Protein AF-A0A838MY65-F1 (afdb_monomer_lite)

Sequence (93 aa):
MSLSITNDHKYRERECLHRQMGAEGFFYHGTAYIQSLQRLKSAAALEFSTRVTAFFWSDAPQIAVWLCHDCASELRLLHAESVSGQLATASAS

Secondary structure (DSSP, 8-state):
---------PPEEEEBGGGGGT--EEEEEHHHHHHHHTTS-HHHHHHHHTTB----GGGGGGEEEEEEHHHHHHTTGGGS---TTS-SS----

Structure (mmCIF, N/CA/C/O backbone):
data_AF-A0A838MY65-F1
#
_entry.id   AF-A0A838MY65-F1
#
loop_
_atom_site.group_PDB
_atom_site.id
_atom_site.type_symbol
_atom_site.label_atom_id
_atom_site.label_alt_id
_atom_site.label_comp_id
_atom_site.label_asym_id
_atom_site.label_entity_id
_atom_site.label_seq_id
_atom_site.pdbx_PDB_ins_code
_atom_site.Cartn_x
_atom_site.Cartn_y
_atom_site.Cartn_z
_atom_site.occupancy
_atom_site.B_iso_or_equiv
_atom_site.auth_seq_id
_atom_site.auth_comp_id
_atom_site.auth_asym_id
_atom_site.auth_atom_id
_atom_site.pdbx_PDB_model_num
ATOM 1 N N . MET A 1 1 ? 38.050 13.382 4.896 1.00 35.66 1 MET A N 1
ATOM 2 C CA . MET A 1 1 ? 37.566 12.638 3.715 1.00 35.66 1 MET A CA 1
ATOM 3 C C . MET A 1 1 ? 36.216 12.053 4.078 1.00 35.66 1 MET A C 1
ATOM 5 O O . MET A 1 1 ? 36.163 11.114 4.858 1.00 35.66 1 MET A O 1
ATOM 9 N N . SER A 1 2 ? 35.137 12.683 3.625 1.00 38.62 2 SER A N 1
ATOM 10 C CA . SER A 1 2 ? 33.771 12.243 3.913 1.00 38.62 2 SER A CA 1
ATOM 11 C C . SER A 1 2 ? 33.389 11.171 2.896 1.00 38.62 2 SER A C 1
ATOM 13 O O . SER A 1 2 ? 33.356 11.460 1.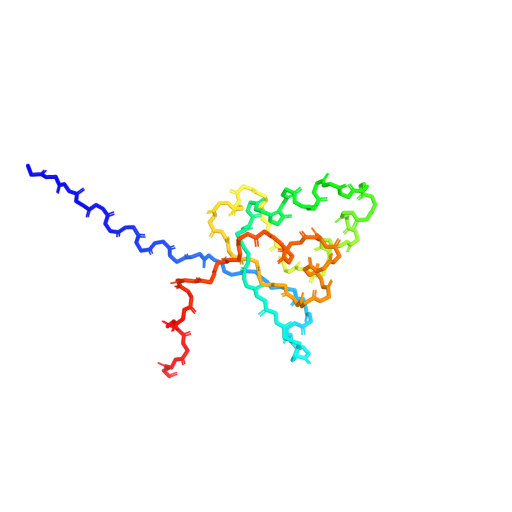703 1.00 38.62 2 SER A O 1
ATOM 15 N N . LEU A 1 3 ? 33.155 9.937 3.347 1.00 42.78 3 LEU A N 1
ATOM 16 C CA . LEU A 1 3 ? 32.585 8.886 2.507 1.00 42.78 3 LEU A CA 1
ATOM 17 C C . LEU A 1 3 ? 31.125 9.239 2.215 1.00 42.78 3 LEU A C 1
ATOM 19 O O . LEU A 1 3 ? 30.256 9.108 3.074 1.00 42.78 3 LEU A O 1
ATOM 23 N N . SER A 1 4 ? 30.861 9.701 0.999 1.00 45.50 4 SER A N 1
ATOM 24 C CA . SER A 1 4 ? 29.514 9.767 0.449 1.00 45.50 4 SER A CA 1
ATOM 25 C C . SER A 1 4 ? 29.058 8.335 0.174 1.00 45.50 4 SER A C 1
ATOM 27 O O . SER A 1 4 ? 29.391 7.765 -0.861 1.00 45.50 4 SER A O 1
ATOM 29 N N . ILE A 1 5 ? 28.341 7.721 1.118 1.00 53.62 5 ILE A N 1
ATOM 30 C CA . ILE A 1 5 ? 27.616 6.475 0.852 1.00 53.62 5 ILE A CA 1
ATOM 31 C C . ILE A 1 5 ? 26.505 6.830 -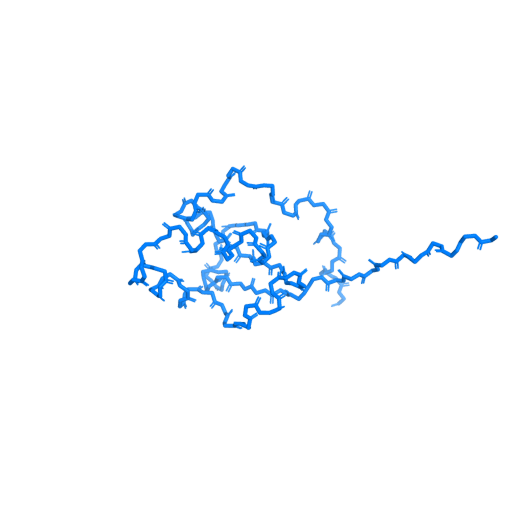0.140 1.00 53.62 5 ILE A C 1
ATOM 33 O O . ILE A 1 5 ? 25.453 7.339 0.244 1.00 53.62 5 ILE A O 1
ATOM 37 N N . THR A 1 6 ? 26.751 6.621 -1.432 1.00 47.28 6 THR A N 1
ATOM 38 C CA . THR A 1 6 ? 25.710 6.683 -2.460 1.00 47.28 6 THR A CA 1
ATOM 39 C C . THR A 1 6 ? 24.856 5.431 -2.302 1.00 47.28 6 THR A C 1
ATOM 41 O O . THR A 1 6 ? 25.163 4.362 -2.822 1.00 47.28 6 THR A O 1
ATOM 44 N N . ASN A 1 7 ? 23.833 5.548 -1.463 1.00 48.44 7 ASN A N 1
ATOM 45 C CA . ASN A 1 7 ? 22.938 4.469 -1.088 1.00 48.44 7 ASN A CA 1
ATOM 46 C C . ASN A 1 7 ? 21.975 4.164 -2.255 1.00 48.44 7 ASN A C 1
ATOM 48 O O . ASN A 1 7 ? 20.840 4.635 -2.246 1.00 48.44 7 ASN A O 1
ATOM 52 N N . ASP A 1 8 ? 22.420 3.405 -3.266 1.00 52.53 8 ASP A N 1
ATOM 53 C CA . ASP A 1 8 ? 21.589 2.881 -4.375 1.00 52.53 8 ASP A CA 1
ATOM 54 C C . ASP A 1 8 ? 20.634 1.776 -3.874 1.00 52.53 8 ASP A C 1
ATOM 56 O O . ASP A 1 8 ? 20.606 0.648 -4.360 1.00 52.53 8 ASP A O 1
ATOM 60 N N . HIS A 1 9 ? 19.875 2.057 -2.815 1.00 57.56 9 HIS A N 1
ATOM 61 C CA . HIS A 1 9 ? 18.895 1.117 -2.289 1.00 57.56 9 HIS A CA 1
ATOM 62 C C . HIS A 1 9 ? 17.677 1.120 -3.206 1.00 57.56 9 HIS A C 1
ATOM 64 O O . HIS A 1 9 ? 16.721 1.867 -3.000 1.00 57.56 9 HIS A O 1
ATOM 70 N N . LYS A 1 10 ? 17.709 0.264 -4.229 1.00 77.75 10 LYS A N 1
ATOM 71 C CA . LYS A 1 10 ? 16.523 -0.052 -5.024 1.00 77.75 10 LYS A CA 1
ATOM 72 C C . LYS A 1 10 ? 15.471 -0.668 -4.103 1.00 77.75 10 LYS A C 1
ATOM 74 O O . LYS A 1 10 ? 15.699 -1.711 -3.489 1.00 77.75 10 LYS A O 1
ATOM 79 N N . TYR A 1 11 ? 14.328 -0.003 -3.983 1.00 85.81 11 TYR A N 1
ATOM 80 C CA . TYR A 1 11 ? 13.185 -0.522 -3.241 1.00 85.81 11 TYR A CA 1
ATOM 81 C C . TYR A 1 11 ? 12.727 -1.855 -3.845 1.00 85.81 11 TYR A C 1
ATOM 83 O O . TYR A 1 11 ? 12.624 -1.991 -5.062 1.00 85.81 11 TYR A O 1
ATOM 91 N N . ARG A 1 12 ? 12.414 -2.843 -3.001 1.00 92.56 12 ARG A N 1
ATOM 92 C CA . ARG A 1 12 ? 11.756 -4.075 -3.461 1.00 92.56 12 ARG A CA 1
ATOM 93 C C . ARG A 1 12 ? 10.303 -3.755 -3.813 1.00 92.56 12 ARG A C 1
ATOM 95 O O . ARG A 1 12 ? 9.577 -3.206 -2.991 1.00 92.56 12 ARG A O 1
ATOM 102 N N . GLU A 1 13 ? 9.857 -4.117 -5.005 1.00 94.00 13 GLU A N 1
ATOM 103 C CA . GLU A 1 13 ? 8.497 -3.797 -5.445 1.00 94.00 13 GLU A CA 1
ATOM 104 C C . GLU A 1 13 ? 7.459 -4.781 -4.902 1.00 94.00 13 GLU A C 1
ATOM 106 O O . GLU A 1 13 ? 7.677 -5.994 -4.840 1.00 94.00 13 GLU A O 1
ATOM 111 N N . ARG A 1 14 ? 6.299 -4.253 -4.529 1.00 96.38 14 ARG A N 1
ATOM 112 C CA . ARG A 1 14 ? 5.055 -4.992 -4.314 1.00 96.38 14 ARG A CA 1
ATOM 113 C C . ARG A 1 14 ? 3.974 -4.312 -5.121 1.00 96.38 14 ARG A C 1
ATOM 115 O O . ARG A 1 14 ? 4.017 -3.105 -5.307 1.00 96.38 14 ARG A O 1
ATOM 122 N N . GLU A 1 15 ? 3.010 -5.072 -5.604 1.00 96.62 15 GLU A N 1
ATOM 123 C CA . GLU A 1 15 ? 2.022 -4.552 -6.539 1.00 96.62 15 GLU A CA 1
ATOM 124 C C . GLU A 1 15 ? 0.624 -4.981 -6.148 1.00 96.62 15 GLU A C 1
ATOM 126 O O . GLU A 1 15 ? 0.420 -6.075 -5.614 1.00 96.62 15 GLU A O 1
ATOM 131 N N . CYS A 1 16 ? -0.340 -4.100 -6.405 1.00 96.56 16 CYS A N 1
ATOM 132 C CA . CYS A 1 16 ? -1.723 -4.513 -6.406 1.00 96.56 16 CYS A CA 1
ATOM 133 C C . CYS A 1 16 ? -2.006 -5.432 -7.602 1.00 96.56 16 CYS A C 1
ATOM 135 O O . CYS A 1 16 ? -1.473 -5.235 -8.697 1.00 96.56 16 CYS A O 1
ATOM 137 N N . LEU A 1 17 ? -2.873 -6.422 -7.396 1.00 96.06 17 LEU A N 1
ATOM 138 C CA . LEU A 1 17 ? -3.175 -7.463 -8.383 1.00 96.06 17 LEU A CA 1
ATOM 139 C C . LEU A 1 17 ? -3.756 -6.889 -9.689 1.00 96.06 17 LEU A C 1
ATOM 141 O O . LEU A 1 17 ? -3.561 -7.462 -10.758 1.00 96.06 17 LEU A O 1
ATOM 145 N N . HIS A 1 18 ? -4.391 -5.712 -9.634 1.00 96.81 18 HIS A N 1
ATOM 146 C CA . HIS A 1 18 ? -4.927 -5.016 -10.809 1.00 96.81 18 HIS A CA 1
ATOM 147 C C . HIS A 1 18 ? -3.857 -4.604 -11.832 1.00 96.81 18 HIS A C 1
ATOM 149 O O . HIS A 1 18 ? -4.196 -4.354 -12.989 1.00 96.81 18 HIS A O 1
ATOM 155 N N . ARG A 1 19 ? -2.566 -4.571 -11.463 1.00 94.19 19 ARG A N 1
ATOM 156 C CA . ARG A 1 19 ? -1.479 -4.310 -12.424 1.00 94.19 19 ARG A CA 1
ATOM 157 C C . ARG A 1 19 ? -1.461 -5.348 -13.543 1.00 94.19 19 ARG A C 1
ATOM 159 O O . ARG A 1 19 ? -1.271 -5.003 -14.704 1.00 94.19 19 ARG A O 1
ATOM 166 N N . GLN A 1 20 ? -1.729 -6.609 -13.199 1.00 91.62 20 GLN A N 1
ATOM 167 C CA . GLN A 1 20 ? -1.774 -7.726 -14.148 1.00 91.62 20 GLN A CA 1
ATOM 168 C C . GLN A 1 20 ? -2.945 -7.607 -15.136 1.00 91.62 20 GLN A C 1
ATOM 170 O O . GLN A 1 20 ? -2.930 -8.231 -16.191 1.00 91.62 20 GLN A O 1
ATOM 175 N N . MET A 1 21 ? -3.939 -6.774 -14.815 1.00 92.00 21 MET A N 1
ATOM 176 C CA . MET A 1 21 ? -5.091 -6.469 -15.665 1.00 92.00 21 MET A CA 1
ATOM 177 C C . MET A 1 21 ? -4.873 -5.221 -16.538 1.00 92.00 21 MET A C 1
ATOM 179 O O . MET A 1 21 ? -5.783 -4.824 -17.261 1.00 92.00 21 MET A O 1
ATOM 183 N N . GLY A 1 22 ? -3.692 -4.592 -16.473 1.00 92.44 22 GLY A N 1
ATOM 184 C CA . GLY A 1 22 ? -3.357 -3.400 -17.258 1.00 92.44 22 GLY A CA 1
ATOM 185 C C . GLY A 1 22 ? -3.863 -2.079 -16.673 1.00 92.44 22 GLY A C 1
ATOM 186 O O . GLY A 1 22 ? -3.984 -1.106 -17.410 1.00 92.44 22 GLY A O 1
ATOM 187 N N . ALA A 1 23 ? -4.178 -2.026 -15.373 1.00 95.06 23 ALA A N 1
ATOM 188 C CA . ALA A 1 23 ? -4.597 -0.784 -14.724 1.00 95.06 23 ALA A CA 1
ATOM 189 C C . ALA A 1 23 ? -3.458 0.253 -14.645 1.00 95.06 23 ALA A C 1
ATOM 191 O O . ALA A 1 23 ? -2.283 -0.099 -14.525 1.00 95.06 23 ALA A O 1
ATOM 192 N N . GLU A 1 24 ? -3.815 1.538 -14.635 1.00 93.50 24 GLU A N 1
ATOM 193 C CA . GLU A 1 24 ? -2.883 2.641 -14.372 1.00 93.50 24 GLU A CA 1
ATOM 194 C C . GLU A 1 24 ? -2.718 2.897 -12.868 1.00 93.50 24 GLU A C 1
ATOM 196 O O . GLU A 1 24 ? -3.645 2.674 -12.081 1.00 93.50 24 GLU A O 1
ATOM 201 N N . GLY A 1 25 ? -1.539 3.376 -12.460 1.00 93.12 25 GLY A N 1
ATOM 202 C CA . GLY A 1 25 ? -1.203 3.556 -11.052 1.00 93.12 25 GLY A CA 1
ATOM 203 C C . GLY A 1 25 ? 0.200 4.094 -10.787 1.00 93.12 25 GLY A C 1
ATOM 204 O O . GLY A 1 25 ? 1.002 4.280 -11.704 1.00 93.12 25 GLY A O 1
ATOM 205 N N . PHE A 1 26 ? 0.507 4.291 -9.503 1.00 93.81 26 PHE A N 1
ATOM 206 C CA . PHE A 1 26 ? 1.759 4.888 -9.027 1.00 93.81 26 PHE A CA 1
ATOM 207 C C . PHE A 1 26 ? 2.408 4.061 -7.913 1.00 93.81 26 PHE A C 1
ATOM 209 O O . PHE A 1 26 ? 1.752 3.263 -7.239 1.00 93.81 26 PHE A O 1
ATOM 216 N N . PHE A 1 27 ? 3.707 4.286 -7.696 1.00 94.12 27 PHE A N 1
ATOM 217 C CA . PHE A 1 27 ? 4.446 3.726 -6.567 1.00 94.12 27 PHE A CA 1
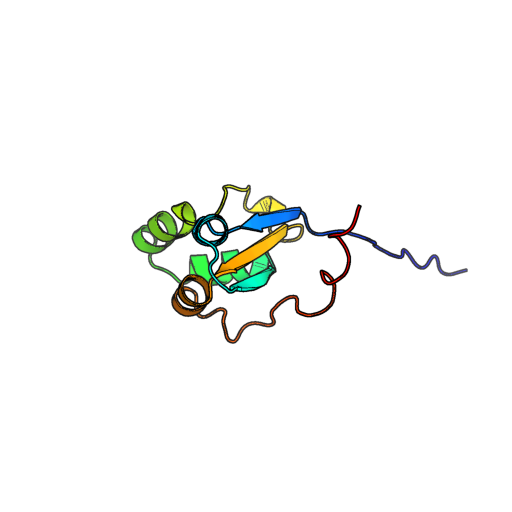ATOM 218 C C . PHE A 1 27 ? 4.373 4.629 -5.335 1.00 94.12 27 PHE A C 1
ATOM 220 O O . PHE A 1 27 ? 4.581 5.842 -5.406 1.00 94.12 27 PHE A O 1
ATOM 227 N N . TYR A 1 28 ? 4.162 3.997 -4.185 1.00 93.38 28 TYR A N 1
ATOM 228 C CA . TYR A 1 28 ? 4.140 4.617 -2.866 1.00 93.38 28 TYR A CA 1
ATOM 229 C C . TYR A 1 28 ? 5.166 3.941 -1.959 1.00 93.38 28 TYR A C 1
ATOM 231 O O . TYR A 1 28 ? 5.433 2.746 -2.092 1.00 93.38 28 TYR A O 1
ATOM 239 N N . HIS A 1 29 ? 5.728 4.670 -0.996 1.00 93.69 29 HIS A N 1
ATOM 240 C CA . HIS A 1 29 ? 6.569 4.044 0.023 1.00 93.69 29 HIS A CA 1
ATOM 241 C C . HIS A 1 29 ? 5.765 3.025 0.839 1.00 93.69 29 HIS A C 1
ATOM 243 O O . HIS A 1 29 ? 4.628 3.295 1.240 1.00 93.69 29 HIS A O 1
ATOM 249 N N . GLY A 1 30 ? 6.369 1.873 1.150 1.00 93.88 30 GLY A N 1
ATOM 250 C CA . GLY A 1 30 ? 5.718 0.848 1.969 1.00 93.88 30 GLY A CA 1
ATOM 251 C C . GLY A 1 30 ? 5.252 1.365 3.330 1.00 93.88 30 GLY A C 1
ATOM 252 O O . GLY A 1 30 ? 4.189 0.978 3.806 1.00 93.88 30 GLY A O 1
ATOM 253 N N . THR A 1 31 ? 5.993 2.290 3.942 1.00 94.38 31 THR A N 1
ATOM 254 C CA . THR A 1 31 ? 5.596 2.938 5.202 1.00 94.38 31 THR A CA 1
ATOM 255 C C . THR A 1 31 ? 4.326 3.774 5.054 1.00 94.38 31 THR A C 1
ATOM 257 O O . THR A 1 31 ? 3.441 3.663 5.900 1.00 94.38 31 THR A O 1
ATOM 260 N N . ALA A 1 32 ? 4.194 4.550 3.975 1.00 93.69 32 ALA A N 1
ATOM 261 C CA . ALA A 1 32 ? 2.986 5.322 3.683 1.00 93.69 32 ALA A CA 1
ATOM 262 C C . ALA A 1 32 ? 1.783 4.397 3.447 1.00 93.69 32 ALA A C 1
ATOM 264 O O . ALA A 1 32 ? 0.708 4.624 4.003 1.00 93.69 32 ALA A O 1
ATOM 265 N N . TYR A 1 33 ? 1.985 3.302 2.707 1.00 95.00 33 TYR A N 1
ATOM 266 C CA . TYR A 1 33 ? 0.967 2.269 2.516 1.00 95.00 33 TYR A CA 1
ATOM 267 C C . TYR A 1 33 ? 0.479 1.680 3.849 1.00 95.00 33 TYR A C 1
ATOM 269 O O . TYR A 1 33 ? -0.724 1.671 4.105 1.00 95.00 33 TYR A O 1
ATOM 277 N N . ILE A 1 34 ? 1.393 1.244 4.727 1.00 94.88 34 ILE A N 1
ATOM 278 C CA . ILE A 1 34 ? 1.030 0.684 6.040 1.00 94.88 34 ILE A CA 1
ATOM 279 C C . ILE A 1 34 ? 0.307 1.722 6.904 1.00 94.88 34 ILE A C 1
ATOM 281 O O . ILE A 1 34 ? -0.710 1.398 7.515 1.00 94.88 34 ILE A O 1
ATOM 285 N N . GLN A 1 35 ? 0.780 2.971 6.929 1.00 94.38 35 GLN A N 1
ATOM 286 C CA . GLN A 1 35 ? 0.126 4.046 7.678 1.00 94.38 35 GLN A CA 1
ATOM 287 C C . GLN A 1 35 ? -1.299 4.315 7.187 1.00 94.38 35 GLN A C 1
ATOM 289 O O . GLN A 1 35 ? -2.189 4.525 8.009 1.00 94.38 35 GLN A O 1
ATOM 294 N N . SER A 1 36 ? -1.540 4.296 5.874 1.00 94.25 36 SER A N 1
ATOM 295 C CA . SER A 1 36 ? -2.893 4.425 5.324 1.00 94.25 36 SER A CA 1
ATOM 296 C C . SER A 1 36 ? -3.759 3.207 5.628 1.00 94.25 36 SER A C 1
ATOM 298 O O . SER A 1 36 ? -4.909 3.368 6.033 1.00 94.25 36 SER A O 1
ATOM 300 N N . LEU A 1 37 ? -3.207 1.996 5.518 1.00 94.25 37 LEU A N 1
ATOM 301 C CA . LEU A 1 37 ? -3.914 0.755 5.835 1.00 94.25 37 LEU A CA 1
ATOM 302 C C . LEU A 1 37 ? -4.368 0.721 7.304 1.00 94.25 37 LEU A C 1
ATOM 304 O O . LEU A 1 37 ? -5.498 0.340 7.600 1.00 94.25 37 LEU A O 1
ATOM 308 N N . GLN A 1 38 ? -3.520 1.191 8.223 1.00 93.81 38 GLN A N 1
ATOM 309 C CA . GLN A 1 38 ? -3.814 1.281 9.659 1.00 93.81 38 GLN A CA 1
ATOM 310 C C . GLN A 1 38 ? -4.916 2.294 10.012 1.00 93.81 38 GLN A C 1
ATOM 312 O O . GLN A 1 38 ? -5.440 2.250 11.124 1.00 93.81 38 GLN A O 1
ATOM 317 N N . ARG A 1 39 ? -5.295 3.198 9.096 1.00 93.69 39 ARG A N 1
ATOM 318 C CA . ARG A 1 39 ? -6.435 4.116 9.293 1.00 93.69 39 ARG A CA 1
ATOM 319 C C . ARG A 1 39 ? -7.782 3.455 9.006 1.00 93.69 39 ARG A C 1
ATOM 321 O O . ARG A 1 39 ? -8.818 4.006 9.378 1.00 93.69 39 ARG A O 1
ATOM 328 N N . LEU A 1 40 ? -7.786 2.308 8.331 1.00 93.06 40 LEU A N 1
ATOM 329 C CA . LEU A 1 40 ? -8.998 1.539 8.083 1.00 93.06 40 LEU A CA 1
ATOM 330 C C . LEU A 1 40 ? -9.412 0.757 9.337 1.00 93.06 40 LEU A C 1
ATOM 332 O O . LEU A 1 40 ? -8.602 0.427 10.200 1.00 93.06 40 LEU A O 1
ATOM 336 N N . LYS A 1 41 ? -10.698 0.402 9.419 1.00 92.81 41 LYS A N 1
ATOM 337 C CA . LYS A 1 41 ? -11.172 -0.575 10.411 1.00 92.81 41 LYS A CA 1
ATOM 338 C C . LYS A 1 41 ? -10.538 -1.936 10.120 1.00 92.81 41 LYS A C 1
ATOM 340 O O . LYS A 1 41 ? -10.380 -2.288 8.956 1.00 92.81 41 LYS A O 1
ATOM 345 N N . SER A 1 42 ? -10.261 -2.734 11.151 1.00 90.06 42 SER A N 1
ATOM 346 C CA . SER A 1 42 ? -9.500 -3.990 11.034 1.00 90.06 42 SER A CA 1
ATOM 347 C C . SER A 1 42 ? -10.004 -4.940 9.940 1.00 90.06 42 SER A C 1
ATOM 349 O O . SER A 1 42 ? -9.193 -5.482 9.199 1.00 90.06 42 SER A O 1
ATOM 351 N N . ALA A 1 43 ? -11.324 -5.102 9.791 1.00 94.81 43 ALA A N 1
ATOM 352 C CA . ALA A 1 43 ? -11.899 -5.936 8.733 1.00 94.81 43 ALA A CA 1
ATOM 353 C C . ALA A 1 43 ? -11.608 -5.386 7.324 1.00 94.81 43 ALA A C 1
ATOM 355 O O . ALA A 1 43 ? -11.181 -6.134 6.453 1.00 94.81 43 ALA A O 1
ATOM 356 N N . ALA A 1 44 ? -11.761 -4.073 7.1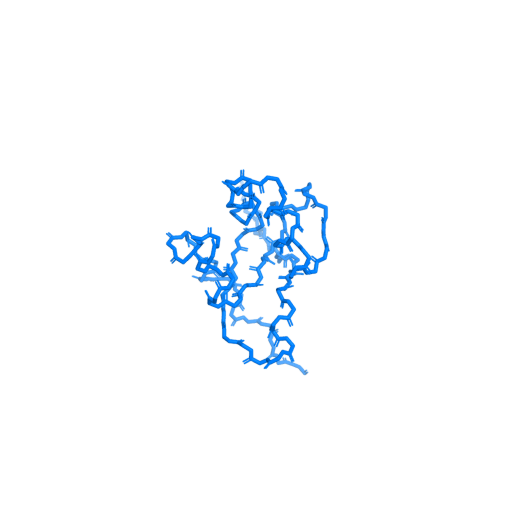28 1.00 93.44 44 ALA A N 1
ATOM 357 C CA . ALA A 1 44 ? -11.473 -3.412 5.856 1.00 93.44 44 ALA A CA 1
ATOM 358 C C . ALA A 1 44 ? -9.967 -3.400 5.543 1.00 93.44 44 ALA A C 1
ATOM 360 O O . ALA A 1 44 ? -9.577 -3.593 4.399 1.00 93.44 44 ALA A O 1
ATOM 361 N N . ALA A 1 45 ? -9.110 -3.234 6.556 1.00 93.75 45 ALA A N 1
ATOM 362 C CA . ALA A 1 45 ? -7.660 -3.336 6.398 1.00 93.75 45 ALA A CA 1
ATOM 363 C C . ALA A 1 45 ? -7.232 -4.742 5.946 1.00 93.75 45 ALA A C 1
ATOM 365 O O . ALA A 1 45 ? -6.375 -4.881 5.075 1.00 93.75 45 ALA A O 1
ATOM 366 N N . LEU A 1 46 ? -7.835 -5.782 6.532 1.00 93.56 46 LEU A N 1
ATOM 367 C CA . LEU A 1 46 ? -7.559 -7.166 6.161 1.00 93.56 46 LEU A CA 1
ATOM 368 C C . LEU A 1 46 ? -8.061 -7.483 4.752 1.00 93.56 46 LEU A C 1
ATOM 370 O O . LEU A 1 46 ? -7.342 -8.104 3.983 1.00 93.56 46 LEU A O 1
ATOM 374 N N . GLU A 1 47 ? -9.269 -7.043 4.401 1.00 95.50 47 GLU A N 1
ATOM 375 C CA . GLU A 1 47 ? -9.802 -7.224 3.051 1.00 95.50 47 GLU A CA 1
ATOM 376 C C . GLU A 1 47 ? -8.921 -6.514 2.017 1.00 95.50 47 GLU A C 1
ATOM 378 O O . GLU A 1 47 ? -8.506 -7.119 1.027 1.00 95.50 47 GLU A O 1
ATOM 383 N N . PHE A 1 48 ? -8.567 -5.252 2.273 1.00 96.25 48 PHE A N 1
ATOM 384 C CA . PHE A 1 48 ? -7.738 -4.470 1.365 1.00 96.25 48 PHE A CA 1
ATOM 385 C C . PHE A 1 48 ? -6.359 -5.105 1.158 1.00 96.25 48 PHE A C 1
ATOM 387 O O . PHE A 1 48 ? -5.868 -5.152 0.030 1.00 96.25 48 PHE A O 1
ATOM 394 N N . SER A 1 49 ? -5.727 -5.623 2.217 1.00 94.00 49 SER A N 1
ATOM 395 C CA . SER A 1 49 ? -4.370 -6.174 2.122 1.00 94.00 49 SER A CA 1
ATOM 396 C C . SER A 1 49 ? -4.266 -7.385 1.191 1.00 94.00 49 SER A C 1
ATOM 398 O O . SER A 1 49 ? -3.192 -7.624 0.646 1.00 94.00 49 SER A O 1
ATOM 400 N N . THR A 1 50 ? -5.372 -8.096 0.933 1.00 95.50 50 THR A N 1
ATOM 401 C CA . THR A 1 50 ? -5.416 -9.208 -0.039 1.00 95.50 50 THR A CA 1
ATOM 402 C C . THR A 1 50 ? -5.210 -8.761 -1.486 1.00 95.50 50 THR A C 1
ATOM 404 O O . THR A 1 50 ? -4.867 -9.574 -2.342 1.00 95.50 50 THR A O 1
ATOM 407 N N . ARG A 1 51 ? -5.391 -7.466 -1.769 1.00 96.38 51 ARG A N 1
ATOM 408 C CA . ARG A 1 51 ? -5.279 -6.889 -3.113 1.00 96.38 51 ARG A CA 1
ATOM 409 C C . ARG A 1 51 ? -3.838 -6.583 -3.507 1.00 96.38 51 ARG A C 1
ATOM 411 O O . ARG A 1 51 ? -3.620 -6.221 -4.657 1.00 96.38 51 ARG A O 1
ATOM 418 N N . VAL A 1 52 ? -2.876 -6.692 -2.585 1.00 96.62 52 VAL A N 1
ATOM 419 C CA . VAL A 1 52 ? -1.445 -6.415 -2.793 1.00 96.62 52 VAL A CA 1
ATOM 420 C C . VAL A 1 52 ? -0.630 -7.665 -2.479 1.00 96.62 52 VAL A C 1
ATOM 422 O O . VAL A 1 52 ? -0.894 -8.349 -1.492 1.00 96.62 52 VAL A O 1
ATOM 425 N N . THR A 1 53 ? 0.392 -7.956 -3.288 1.00 95.25 53 THR A N 1
ATOM 426 C CA . THR A 1 53 ? 1.310 -9.076 -3.030 1.00 95.25 53 THR A CA 1
ATOM 427 C C . THR A 1 53 ? 1.872 -9.013 -1.610 1.00 95.25 53 THR A C 1
ATOM 429 O O . THR A 1 53 ? 2.408 -7.986 -1.189 1.00 95.25 53 THR A O 1
ATOM 432 N N . ALA A 1 54 ? 1.778 -10.127 -0.881 1.00 93.94 54 ALA A N 1
ATOM 433 C CA . ALA A 1 54 ? 2.141 -10.197 0.529 1.00 93.94 54 ALA A CA 1
ATOM 434 C C . ALA A 1 54 ? 3.606 -9.799 0.805 1.00 93.94 54 ALA A C 1
ATOM 436 O O . ALA A 1 54 ? 4.526 -10.048 0.018 1.00 93.94 54 ALA A O 1
ATOM 437 N N . PHE A 1 55 ? 3.826 -9.186 1.967 1.00 93.88 55 PHE A N 1
ATOM 438 C CA . PHE A 1 55 ? 5.143 -8.804 2.470 1.00 93.88 55 PHE A CA 1
ATOM 439 C C . PHE A 1 55 ? 5.112 -8.660 3.997 1.00 93.88 55 PHE A C 1
ATOM 441 O O . PHE A 1 55 ? 4.043 -8.521 4.596 1.00 93.88 55 PHE A O 1
ATOM 448 N N . PHE A 1 56 ? 6.282 -8.668 4.636 1.00 93.88 56 PHE A N 1
ATOM 449 C CA . PHE A 1 56 ? 6.388 -8.439 6.076 1.00 93.88 56 PHE A CA 1
ATOM 450 C C . PHE A 1 56 ? 6.384 -6.945 6.386 1.00 93.88 56 PHE A C 1
ATOM 452 O O . PHE A 1 56 ? 7.114 -6.181 5.767 1.00 93.88 56 PHE A O 1
ATOM 459 N N . TRP A 1 57 ? 5.627 -6.502 7.390 1.00 93.06 57 TRP A N 1
ATOM 460 C CA . TRP A 1 57 ? 5.563 -5.073 7.736 1.00 93.06 57 TRP A CA 1
ATOM 461 C C . TRP A 1 57 ? 6.923 -4.482 8.132 1.00 93.06 57 TRP A C 1
ATOM 463 O O . TRP A 1 57 ? 7.162 -3.300 7.903 1.00 93.06 57 TRP 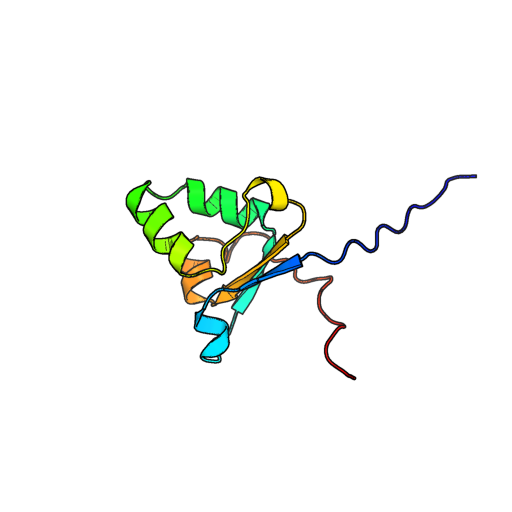A O 1
ATOM 473 N N . SER A 1 58 ? 7.839 -5.301 8.656 1.00 94.25 58 SER A N 1
ATOM 474 C CA . SER A 1 58 ? 9.230 -4.912 8.917 1.00 94.25 58 SER A CA 1
ATOM 475 C C . SER A 1 58 ? 9.993 -4.493 7.654 1.00 94.25 58 SER A C 1
ATOM 477 O O . SER A 1 58 ? 10.939 -3.718 7.748 1.00 94.25 58 SER A O 1
ATOM 479 N N . ASP A 1 59 ? 9.568 -4.957 6.476 1.00 94.12 59 ASP A N 1
ATOM 480 C CA . ASP A 1 59 ? 10.147 -4.587 5.183 1.00 94.12 59 ASP A CA 1
ATOM 481 C C . ASP A 1 59 ? 9.618 -3.243 4.653 1.00 94.12 59 ASP A C 1
ATOM 483 O O . ASP A 1 59 ? 10.159 -2.733 3.674 1.00 94.12 59 ASP A O 1
ATOM 487 N N . ALA A 1 60 ? 8.587 -2.648 5.273 1.00 93.62 60 ALA A N 1
ATOM 488 C CA . ALA A 1 60 ? 7.925 -1.431 4.787 1.00 93.62 60 ALA A CA 1
ATOM 489 C C . ALA A 1 60 ? 8.885 -0.271 4.420 1.00 93.62 60 ALA A C 1
ATOM 491 O O . ALA A 1 60 ? 8.655 0.366 3.390 1.00 93.62 60 ALA A O 1
ATOM 492 N N . PRO A 1 61 ? 9.976 0.004 5.170 1.00 93.25 61 PRO A N 1
ATOM 493 C CA . PRO A 1 61 ? 10.944 1.047 4.807 1.00 93.25 61 PRO A CA 1
ATOM 494 C C . PRO A 1 61 ? 11.783 0.743 3.557 1.00 93.25 61 PRO A C 1
ATOM 496 O O . PRO A 1 61 ? 12.452 1.635 3.047 1.00 93.25 61 PRO A O 1
ATOM 499 N N . GLN A 1 62 ? 11.787 -0.505 3.084 1.00 93.50 62 GLN A N 1
ATOM 500 C CA . GLN A 1 62 ? 12.630 -1.001 1.990 1.00 93.50 62 GLN A CA 1
ATOM 501 C C . GLN A 1 62 ? 11.825 -1.464 0.770 1.00 93.50 62 GLN A C 1
ATOM 503 O O . GLN A 1 62 ? 12.397 -2.030 -0.165 1.00 93.50 62 GLN A O 1
ATOM 508 N N . ILE A 1 63 ? 10.506 -1.255 0.768 1.00 93.69 63 ILE A N 1
ATOM 509 C CA . ILE A 1 63 ? 9.644 -1.603 -0.362 1.00 93.69 63 ILE A CA 1
ATOM 510 C C . ILE A 1 63 ? 8.977 -0.370 -0.972 1.00 93.69 63 ILE A C 1
ATOM 512 O O . ILE A 1 63 ? 8.724 0.630 -0.293 1.00 93.69 63 ILE A O 1
ATOM 516 N N . ALA A 1 64 ? 8.636 -0.496 -2.248 1.00 94.75 64 ALA A N 1
ATOM 517 C CA . ALA A 1 64 ? 7.717 0.384 -2.948 1.00 94.75 64 ALA A CA 1
ATOM 518 C C . ALA A 1 64 ? 6.467 -0.426 -3.300 1.00 94.75 64 ALA A C 1
ATOM 520 O O . ALA A 1 64 ? 6.570 -1.546 -3.798 1.00 94.75 64 ALA A O 1
ATOM 521 N N . VAL A 1 65 ? 5.291 0.121 -3.015 1.00 95.75 65 VAL A N 1
ATOM 522 C CA . VAL A 1 65 ? 4.001 -0.510 -3.292 1.00 95.75 65 VAL A CA 1
ATOM 523 C C . VAL A 1 65 ? 3.360 0.204 -4.475 1.00 95.75 65 VAL A C 1
ATOM 525 O O . VAL A 1 65 ? 3.016 1.379 -4.372 1.00 95.75 65 VAL A O 1
ATOM 528 N N . TRP A 1 66 ? 3.209 -0.494 -5.595 1.00 96.56 66 TRP A N 1
ATOM 529 C CA . TRP A 1 66 ? 2.433 -0.037 -6.739 1.00 96.56 66 TRP A CA 1
ATOM 530 C C . TRP A 1 66 ? 0.943 -0.245 -6.474 1.00 96.56 66 TRP A C 1
ATOM 532 O O . TRP A 1 66 ? 0.509 -1.369 -6.203 1.00 96.56 66 TRP A O 1
ATOM 542 N N . LEU A 1 67 ? 0.151 0.820 -6.579 1.00 96.38 67 LEU A N 1
ATOM 543 C CA . LEU A 1 67 ? -1.306 0.773 -6.466 1.00 96.38 67 LEU A CA 1
ATOM 544 C C . LEU A 1 67 ? -1.933 1.390 -7.710 1.00 96.38 67 LEU A C 1
ATOM 546 O O . LEU A 1 67 ? -1.500 2.459 -8.147 1.00 96.38 67 LEU A O 1
ATOM 550 N N . CYS A 1 68 ? -2.990 0.762 -8.226 1.00 96.69 68 CYS A N 1
ATOM 551 C CA . CYS A 1 68 ? -3.831 1.405 -9.224 1.00 96.69 68 CYS A CA 1
ATOM 552 C C . CYS A 1 68 ? -4.527 2.641 -8.633 1.00 96.69 68 CYS A C 1
ATOM 554 O O . CYS A 1 68 ? -4.667 2.753 -7.409 1.00 96.69 68 CYS A O 1
ATOM 556 N N . HIS A 1 69 ? -4.983 3.556 -9.491 1.00 94.50 69 HIS A N 1
ATOM 557 C CA . HIS A 1 69 ? -5.647 4.793 -9.056 1.00 94.50 69 HIS A CA 1
ATOM 558 C C . HIS A 1 69 ? -6.807 4.542 -8.080 1.00 94.50 69 HIS A C 1
ATOM 560 O O . HIS A 1 69 ? -6.912 5.236 -7.068 1.00 94.50 69 HIS A O 1
ATOM 566 N N . ASP A 1 70 ? -7.619 3.512 -8.324 1.00 95.25 70 ASP A N 1
ATOM 567 C CA . ASP A 1 70 ? -8.761 3.170 -7.470 1.00 95.25 70 ASP A CA 1
ATOM 568 C C . ASP A 1 70 ? -8.313 2.714 -6.074 1.00 95.25 70 ASP A C 1
ATOM 570 O O . ASP A 1 70 ? -8.772 3.240 -5.058 1.00 95.25 70 ASP A O 1
ATOM 574 N N . CYS A 1 71 ? -7.343 1.794 -6.006 1.00 95.62 71 CYS A N 1
ATOM 575 C CA . CYS A 1 71 ? -6.775 1.319 -4.743 1.00 95.62 71 CYS A CA 1
ATOM 576 C C . CYS A 1 71 ? -6.070 2.443 -3.967 1.00 95.62 71 CYS A C 1
ATOM 578 O O . CYS A 1 71 ? -6.178 2.519 -2.741 1.00 95.62 71 CYS A O 1
ATOM 580 N N . ALA A 1 72 ? -5.361 3.334 -4.663 1.00 94.81 72 ALA A N 1
ATOM 581 C CA . ALA A 1 72 ? -4.725 4.493 -4.048 1.00 94.81 72 ALA A CA 1
ATOM 582 C C . ALA A 1 72 ? -5.756 5.502 -3.513 1.00 94.81 72 ALA A C 1
ATOM 584 O O . ALA A 1 72 ? -5.552 6.077 -2.440 1.00 94.81 72 ALA A O 1
ATOM 585 N N . SER A 1 73 ? -6.869 5.700 -4.225 1.00 93.44 73 SER A N 1
ATOM 586 C CA . SER A 1 73 ? -7.979 6.565 -3.806 1.00 93.44 73 SER A CA 1
ATOM 587 C C . SER A 1 73 ? -8.644 6.052 -2.530 1.00 93.44 73 SER A C 1
ATOM 589 O O . SER A 1 73 ? -8.819 6.805 -1.569 1.00 93.44 73 SER A O 1
ATOM 591 N N . GLU A 1 74 ? -8.928 4.748 -2.469 1.00 94.19 74 GLU A N 1
ATOM 592 C CA . GLU A 1 74 ? -9.539 4.100 -1.303 1.00 94.19 74 GLU A CA 1
ATOM 593 C C . GLU A 1 74 ? -8.667 4.233 -0.043 1.00 94.19 74 GLU A C 1
ATOM 595 O O . GLU A 1 74 ? -9.175 4.513 1.045 1.00 94.19 74 GLU A O 1
ATOM 600 N N . LEU A 1 75 ? -7.340 4.149 -0.199 1.00 92.19 75 LEU A N 1
ATOM 601 C CA . LEU A 1 75 ? -6.372 4.398 0.877 1.00 92.19 75 LEU A CA 1
ATOM 602 C C . LEU A 1 75 ? -6.052 5.880 1.116 1.00 92.19 75 LEU A C 1
ATOM 604 O O . LEU A 1 75 ? -5.228 6.197 1.980 1.00 92.19 75 LEU A O 1
ATOM 608 N N . ARG A 1 76 ? -6.680 6.794 0.367 1.00 90.19 76 ARG A N 1
ATOM 609 C CA . ARG A 1 76 ? -6.420 8.244 0.397 1.00 90.19 76 ARG A CA 1
ATOM 610 C C . ARG A 1 76 ? -4.937 8.584 0.196 1.00 90.19 76 ARG A C 1
ATOM 612 O O . ARG A 1 76 ? -4.437 9.564 0.745 1.00 90.19 76 ARG A O 1
ATOM 619 N N . LEU A 1 77 ? -4.239 7.766 -0.590 1.00 84.19 77 LEU A N 1
ATOM 620 C CA . LEU A 1 77 ? -2.820 7.913 -0.917 1.00 84.19 77 LEU A CA 1
ATOM 621 C C . LEU A 1 77 ? -2.578 8.815 -2.128 1.00 84.19 77 LEU A C 1
ATOM 623 O O . LEU A 1 77 ? -1.452 9.253 -2.319 1.00 84.19 77 LEU A O 1
ATOM 627 N N . LEU A 1 78 ? -3.613 9.173 -2.896 1.00 69.56 78 LEU A N 1
ATOM 628 C CA . LEU A 1 78 ? -3.494 10.119 -4.019 1.00 69.56 78 LEU A CA 1
ATOM 629 C C . LEU A 1 78 ? -2.941 11.500 -3.608 1.00 69.56 78 LEU A C 1
ATOM 631 O O . LEU A 1 78 ? -2.431 12.226 -4.452 1.00 69.56 78 LEU A O 1
ATOM 635 N N . HIS A 1 79 ? -3.022 11.851 -2.320 1.00 58.41 79 HIS A N 1
ATOM 636 C CA . HIS A 1 79 ? -2.476 13.093 -1.759 1.00 58.41 79 HIS A CA 1
ATOM 637 C C . HIS A 1 79 ? -1.162 12.907 -0.984 1.00 58.41 79 HIS A C 1
ATOM 639 O O . HIS A 1 79 ? -0.586 13.895 -0.532 1.00 58.41 79 HIS A O 1
ATOM 645 N N . ALA A 1 80 ? -0.705 11.668 -0.784 1.00 56.56 80 ALA A N 1
ATOM 646 C CA . ALA A 1 80 ? 0.579 11.379 -0.158 1.00 56.56 80 ALA A CA 1
ATOM 647 C C . ALA A 1 80 ? 1.671 11.373 -1.234 1.00 56.56 80 ALA A C 1
ATOM 649 O O . ALA A 1 80 ? 1.430 10.921 -2.351 1.00 56.56 80 ALA A O 1
ATOM 650 N N . GLU A 1 81 ? 2.855 11.881 -0.898 1.00 56.97 81 GLU A N 1
ATOM 651 C CA . GLU A 1 81 ? 4.001 12.015 -1.800 1.00 56.97 81 GLU A CA 1
ATOM 652 C C . GLU A 1 81 ? 4.308 10.665 -2.478 1.00 56.97 81 GLU A C 1
ATOM 654 O O . GLU A 1 81 ? 4.852 9.739 -1.873 1.00 56.97 81 GLU A O 1
ATOM 659 N N . SER A 1 82 ? 3.859 10.510 -3.728 1.00 61.81 82 SER A N 1
ATOM 660 C CA . SER A 1 82 ? 4.199 9.353 -4.557 1.00 61.81 82 SER A CA 1
ATOM 661 C C . SER A 1 82 ? 5.713 9.314 -4.734 1.00 61.81 82 SER A C 1
ATOM 663 O O . SER A 1 82 ? 6.339 10.373 -4.815 1.00 61.81 82 SER A O 1
ATOM 665 N N . VAL A 1 83 ? 6.301 8.126 -4.886 1.00 60.69 83 VAL A N 1
ATOM 666 C CA . VAL A 1 83 ? 7.726 7.976 -5.231 1.00 60.69 83 VAL A CA 1
ATOM 667 C C . VAL A 1 83 ? 7.921 8.297 -6.721 1.00 60.69 83 VAL A C 1
ATOM 669 O O . VAL A 1 83 ? 8.386 7.484 -7.515 1.00 60.69 83 VAL A O 1
ATOM 672 N N . SER A 1 84 ? 7.511 9.494 -7.131 1.00 53.62 84 SER A N 1
ATOM 673 C CA . SER A 1 84 ? 7.716 10.044 -8.465 1.00 53.62 84 SER A CA 1
ATOM 674 C C . SER A 1 84 ? 9.080 10.723 -8.477 1.00 53.62 84 SER A C 1
ATOM 676 O O . SER A 1 84 ? 9.193 11.930 -8.290 1.00 53.62 84 SER A O 1
ATOM 678 N N . GLY A 1 85 ? 10.140 9.926 -8.626 1.00 47.66 85 GLY A N 1
ATOM 679 C CA . GLY A 1 85 ? 11.493 10.478 -8.732 1.00 47.66 85 GLY A CA 1
ATOM 680 C C . GLY A 1 85 ? 12.646 9.493 -8.918 1.00 47.66 85 GLY A C 1
ATOM 681 O O . GLY A 1 85 ? 13.695 9.913 -9.391 1.00 47.66 85 GLY A O 1
ATOM 682 N N . GLN A 1 86 ? 12.493 8.201 -8.595 1.00 43.88 86 GLN A N 1
ATOM 683 C CA . GLN A 1 86 ? 13.638 7.266 -8.609 1.00 43.88 86 GLN A CA 1
ATOM 684 C C . GLN A 1 86 ? 13.409 5.923 -9.315 1.00 43.88 86 GLN A C 1
ATOM 686 O O . GLN A 1 86 ? 14.354 5.150 -9.431 1.00 43.88 86 GLN A O 1
ATOM 691 N N . LEU A 1 87 ? 12.212 5.638 -9.843 1.00 52.47 87 LEU A N 1
ATOM 692 C CA . LEU A 1 87 ? 11.922 4.351 -10.497 1.00 52.47 87 LEU A CA 1
ATOM 693 C C . LEU A 1 87 ? 11.800 4.434 -12.031 1.00 52.47 87 LEU A C 1
ATOM 695 O O . LEU A 1 87 ? 11.198 3.572 -12.660 1.00 52.47 87 LEU A O 1
ATOM 699 N N . ALA A 1 88 ? 12.358 5.479 -12.646 1.00 41.16 88 ALA A N 1
ATOM 700 C CA . ALA A 1 88 ? 12.228 5.741 -14.081 1.00 41.16 88 ALA A CA 1
ATOM 701 C C . ALA A 1 88 ? 13.359 5.156 -14.955 1.00 41.16 88 ALA A C 1
ATOM 703 O O . ALA A 1 88 ? 13.567 5.657 -16.054 1.00 41.16 88 ALA A O 1
ATOM 704 N N . THR A 1 89 ? 14.097 4.125 -14.522 1.00 43.34 89 THR A N 1
ATOM 705 C CA . THR A 1 89 ? 15.141 3.490 -15.362 1.00 43.34 89 THR A CA 1
ATOM 706 C C . THR A 1 89 ? 15.427 2.021 -15.000 1.00 43.34 89 THR A C 1
ATOM 708 O O . THR A 1 89 ? 16.529 1.668 -14.588 1.00 43.34 89 THR A O 1
ATOM 711 N N . ALA A 1 90 ? 14.465 1.112 -15.179 1.00 44.25 90 ALA A N 1
ATOM 712 C CA . ALA A 1 90 ? 14.786 -0.323 -15.261 1.00 44.25 90 ALA A CA 1
ATOM 713 C C . ALA A 1 90 ? 13.725 -1.119 -16.038 1.00 44.25 90 ALA A C 1
ATOM 715 O O . ALA A 1 90 ? 13.051 -1.988 -15.499 1.00 44.25 90 ALA A O 1
ATOM 716 N N . SER A 1 91 ? 13.560 -0.823 -17.325 1.00 45.62 91 SER A N 1
ATOM 717 C CA . SER A 1 91 ? 12.894 -1.724 -18.277 1.00 45.62 91 SER A CA 1
ATOM 718 C C . SER A 1 91 ? 13.460 -1.481 -19.674 1.00 45.62 91 SER A C 1
ATOM 720 O O . SER A 1 91 ? 12.858 -0.781 -20.478 1.00 45.62 91 SER A O 1
ATOM 722 N N . ALA A 1 92 ? 14.664 -2.004 -19.921 1.00 40.41 92 ALA A N 1
ATOM 723 C CA . ALA A 1 92 ? 15.188 -2.302 -21.255 1.00 40.41 92 ALA A CA 1
ATOM 724 C C . ALA A 1 92 ? 16.444 -3.180 -21.120 1.00 40.41 92 ALA A C 1
ATOM 726 O O . ALA A 1 92 ? 17.537 -2.687 -20.837 1.00 40.41 92 ALA A O 1
ATOM 727 N N . SER A 1 93 ? 16.282 -4.487 -21.293 1.00 38.09 93 SER A N 1
ATOM 728 C CA . SER A 1 93 ? 17.309 -5.408 -21.797 1.00 38.09 93 SER A CA 1
ATOM 729 C C . SER A 1 93 ? 16.596 -6.558 -22.486 1.00 38.09 93 SER A C 1
ATOM 731 O O . SER A 1 93 ? 15.641 -7.078 -21.868 1.00 38.09 93 SER A O 1
#

Foldseek 3Di:
DDPPPPPPLDAAEKEFPCVVVVADWFKDQLVLVVVLLVVDDPVVSVVLQVRMDDDDSVSRRRHIYIYGPVSCVVSVVVPPDTPPPPPPDDPDD

pLDDT: mean 81.84, std 20.26, range [35.66, 96.81]

Radius of gyration: 14.46 Å; chai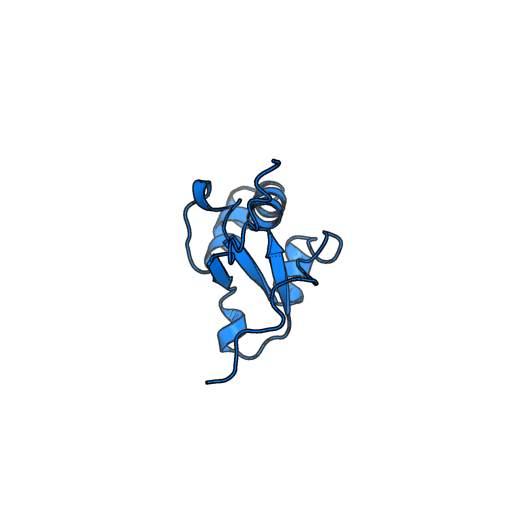ns: 1; bounding box: 50×23×33 Å